Protein AF-A0A8T4IEU9-F1 (afdb_monomer)

Foldseek 3Di:
DFDDDPPDDDDVPDDGDDPVNDDDDDPVNVDDDPVVVCCVVVPDDCPPPPVVVVVVVVVVVVCVVPPD

Nearest PDB structures (foldseek):
  6rfs-assembly1_I  TM=3.184E-01  e=8.341E+00  Yarrowia lipolytica

Mean predicted aligned error: 13.5 Å

Structure (mmCIF, N/CA/C/O backbone):
data_AF-A0A8T4IEU9-F1
#
_entry.id   AF-A0A8T4IEU9-F1
#
loop_
_atom_site.group_PDB
_atom_site.id
_atom_site.type_symbol
_atom_site.label_atom_id
_atom_site.label_alt_id
_atom_site.label_comp_id
_atom_site.label_asym_id
_atom_site.label_entity_id
_atom_site.label_seq_id
_atom_site.pdbx_PDB_ins_code
_atom_site.Cartn_x
_atom_site.Cartn_y
_atom_site.Cartn_z
_atom_site.occupancy
_atom_site.B_iso_or_equiv
_atom_site.auth_seq_id
_atom_site.auth_comp_id
_ato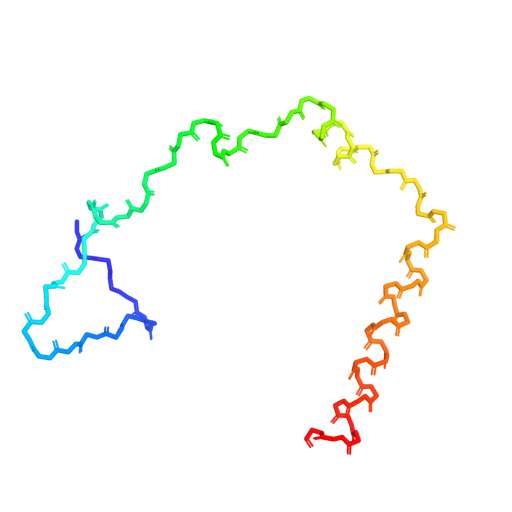m_site.auth_asym_id
_atom_site.auth_atom_id
_atom_site.pdbx_PDB_model_num
ATOM 1 N N . ARG A 1 1 ? -20.274 -0.942 8.557 1.00 73.62 1 ARG A N 1
ATOM 2 C CA . ARG A 1 1 ? -20.963 -1.883 7.627 1.00 73.62 1 ARG A CA 1
ATOM 3 C C . ARG A 1 1 ? -20.086 -3.120 7.427 1.00 73.62 1 ARG A C 1
ATOM 5 O O . ARG A 1 1 ? -18.885 -2.979 7.637 1.00 73.62 1 ARG A O 1
ATOM 12 N N . PRO A 1 2 ? -20.637 -4.306 7.098 1.00 76.56 2 PRO A N 1
ATOM 13 C CA . PRO A 1 2 ? -19.817 -5.466 6.746 1.00 76.56 2 PRO A CA 1
ATOM 14 C C . PRO A 1 2 ? -18.981 -5.160 5.498 1.00 76.56 2 PRO A C 1
ATOM 16 O O . PRO A 1 2 ? -19.513 -4.596 4.540 1.00 76.56 2 PRO A O 1
ATOM 19 N N . VAL A 1 3 ? -17.697 -5.503 5.523 1.00 81.44 3 VAL A N 1
ATOM 20 C CA . VAL A 1 3 ? -16.753 -5.322 4.412 1.00 81.44 3 VAL A CA 1
ATOM 21 C C . VAL A 1 3 ? -16.451 -6.705 3.858 1.00 81.44 3 VAL A C 1
ATOM 23 O O . VAL A 1 3 ? -15.519 -7.369 4.290 1.00 81.44 3 VAL A O 1
ATOM 26 N N . VAL A 1 4 ? -17.305 -7.163 2.948 1.00 82.56 4 VAL A N 1
ATOM 27 C CA . VAL A 1 4 ? -17.194 -8.479 2.314 1.00 82.56 4 VAL A CA 1
ATOM 28 C C . VAL A 1 4 ? -17.176 -8.269 0.807 1.00 82.56 4 VAL A C 1
ATOM 30 O O . VAL A 1 4 ? -18.046 -7.586 0.264 1.00 82.56 4 VAL A O 1
ATOM 33 N N . ASP A 1 5 ? -16.190 -8.853 0.141 1.00 85.00 5 ASP A N 1
ATOM 34 C CA . ASP A 1 5 ? -16.043 -8.858 -1.311 1.00 85.00 5 ASP A CA 1
ATOM 35 C C . ASP A 1 5 ? -15.807 -10.283 -1.847 1.00 85.00 5 ASP A C 1
ATOM 37 O O . ASP A 1 5 ? -15.798 -11.261 -1.100 1.00 85.00 5 ASP A O 1
ATOM 41 N N . GLN A 1 6 ? -15.602 -10.406 -3.160 1.00 84.38 6 GLN A N 1
ATOM 42 C CA . GLN A 1 6 ? -15.342 -11.687 -3.833 1.00 84.38 6 GLN A CA 1
ATOM 43 C C . GLN A 1 6 ? -14.048 -12.400 -3.380 1.00 84.38 6 GLN A C 1
ATOM 45 O O . GLN A 1 6 ? -13.824 -13.548 -3.759 1.00 84.38 6 GLN A O 1
ATOM 50 N N . HIS A 1 7 ? -13.184 -11.729 -2.614 1.00 86.75 7 HIS A N 1
ATOM 51 C CA . HIS A 1 7 ? -11.923 -12.258 -2.092 1.00 86.75 7 HIS A CA 1
ATOM 52 C C . HIS A 1 7 ? -11.995 -12.575 -0.592 1.00 86.75 7 HIS A C 1
ATOM 54 O O . HIS A 1 7 ? -11.034 -13.087 -0.020 1.00 86.75 7 HIS A O 1
ATOM 60 N N . THR A 1 8 ? -13.133 -12.303 0.047 1.00 83.75 8 THR A N 1
ATOM 61 C CA . THR A 1 8 ? -13.352 -12.574 1.465 1.00 83.75 8 THR A CA 1
ATOM 62 C C . THR A 1 8 ? -13.744 -14.042 1.657 1.00 83.75 8 THR A C 1
ATOM 64 O O . THR A 1 8 ? -14.819 -14.467 1.238 1.00 83.75 8 THR A O 1
ATOM 67 N N . ILE A 1 9 ? -12.876 -14.829 2.299 1.00 87.88 9 ILE A N 1
ATOM 68 C CA . ILE A 1 9 ? -13.126 -16.238 2.642 1.00 87.88 9 ILE A CA 1
ATOM 69 C C . ILE A 1 9 ? -13.421 -16.321 4.143 1.00 87.88 9 ILE A C 1
ATOM 71 O O . ILE A 1 9 ? -12.595 -15.894 4.944 1.00 87.88 9 ILE A O 1
ATOM 75 N N . LEU A 1 10 ? -14.578 -16.875 4.514 1.00 88.25 10 LEU A N 1
ATOM 76 C CA . LEU A 1 10 ? -15.014 -17.043 5.906 1.00 88.25 10 LEU A CA 1
ATOM 77 C C . LEU A 1 10 ? -15.302 -18.518 6.193 1.00 88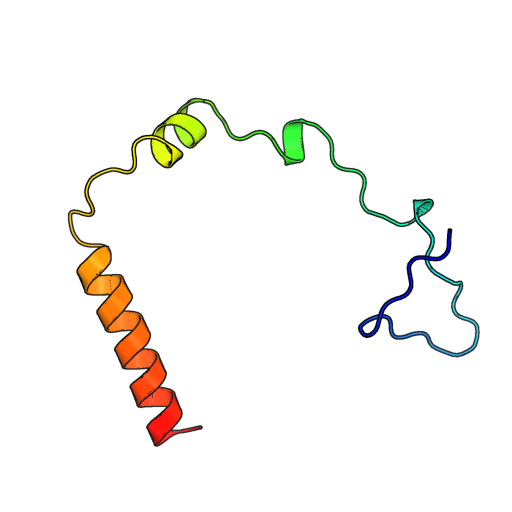.25 10 LEU A C 1
ATOM 79 O O . LEU A 1 10 ? -15.971 -19.187 5.399 1.00 88.25 10 LEU A O 1
ATOM 83 N N . ALA A 1 11 ? -14.829 -19.024 7.328 1.00 91.38 11 ALA A N 1
ATOM 84 C CA . ALA A 1 11 ? -15.208 -20.333 7.842 1.00 91.38 11 ALA A CA 1
ATOM 85 C C . ALA A 1 11 ? -16.529 -20.255 8.640 1.00 91.38 11 ALA A C 1
ATOM 87 O O . ALA A 1 11 ? -16.933 -19.180 9.094 1.00 91.38 11 ALA A O 1
ATOM 88 N N . PRO A 1 12 ? -17.240 -21.383 8.843 1.00 91.94 12 PRO A N 1
ATOM 89 C CA . PRO A 1 12 ? -18.425 -21.407 9.696 1.00 91.94 12 PRO A CA 1
ATOM 90 C C . PRO A 1 12 ? -18.115 -20.935 11.122 1.00 91.94 12 PRO A C 1
ATOM 92 O O . PRO A 1 12 ? -17.296 -21.534 11.814 1.00 91.94 12 PRO A O 1
ATOM 95 N N . GLY A 1 13 ? -18.812 -19.888 11.567 1.00 89.69 13 GLY A N 1
ATOM 96 C CA . GLY A 1 13 ? -18.625 -19.286 12.891 1.00 89.69 13 GLY A CA 1
ATOM 97 C C . GLY A 1 13 ? -17.687 -18.078 12.914 1.00 89.69 13 GLY A C 1
ATOM 98 O O . GLY A 1 13 ? -17.631 -17.402 13.942 1.00 89.69 13 GLY A O 1
ATOM 99 N N . ASP A 1 14 ? -17.013 -17.763 11.804 1.00 88.62 14 ASP A N 1
ATOM 100 C CA . AS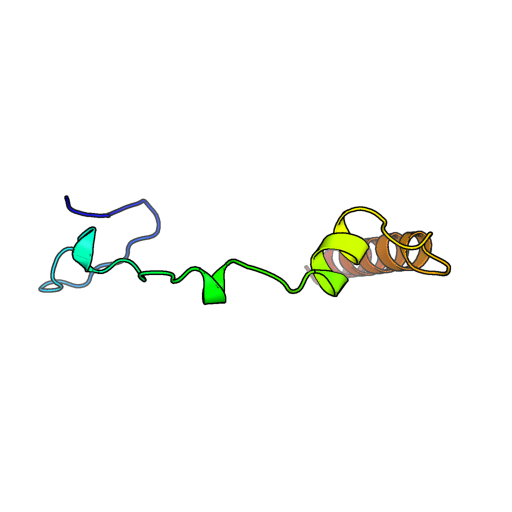P A 1 14 ? -16.200 -16.553 11.721 1.00 88.62 14 ASP A CA 1
ATOM 101 C C . ASP A 1 14 ? -17.082 -15.295 11.782 1.00 88.62 14 ASP A C 1
ATOM 103 O O . ASP A 1 14 ? -18.151 -15.239 11.156 1.00 88.62 14 ASP A O 1
ATOM 107 N N . PRO A 1 15 ? -16.654 -14.263 12.526 1.00 87.12 15 PRO A N 1
ATOM 108 C CA . PRO A 1 15 ? -17.351 -12.989 12.545 1.00 87.12 15 PRO A CA 1
ATOM 109 C C . PRO A 1 15 ? -17.238 -12.294 11.184 1.00 87.12 15 PRO A C 1
ATOM 111 O O . PRO A 1 15 ? -16.216 -12.374 10.504 1.00 87.12 15 PRO A O 1
ATOM 114 N N . LEU A 1 16 ? -18.288 -11.564 10.796 1.00 85.94 16 LEU A N 1
ATOM 115 C CA . LEU A 1 16 ? -18.243 -10.743 9.589 1.00 85.94 16 LEU A CA 1
ATOM 116 C C . LEU A 1 16 ? -17.274 -9.570 9.801 1.00 85.94 16 LEU A C 1
ATOM 118 O O . LEU A 1 16 ? -17.511 -8.780 10.719 1.00 85.94 16 LEU A O 1
ATOM 122 N N . PRO A 1 17 ? -16.244 -9.408 8.951 1.00 82.25 17 PRO A N 1
ATOM 123 C CA . PRO A 1 17 ? -15.364 -8.253 9.024 1.00 82.25 17 PRO A CA 1
ATOM 124 C C . PRO A 1 17 ? 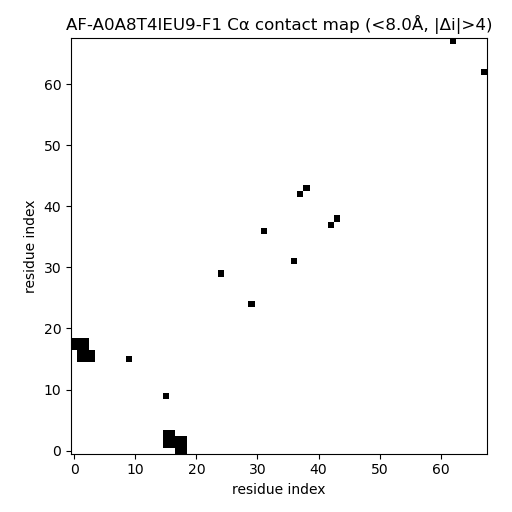-16.156 -6.974 8.754 1.00 82.25 17 PRO A C 1
ATOM 126 O O . PRO A 1 17 ? -17.051 -6.917 7.903 1.00 82.25 17 PRO A O 1
ATOM 129 N N . THR A 1 18 ? -15.831 -5.930 9.497 1.00 85.19 18 THR A N 1
ATOM 130 C CA . THR A 1 18 ? -16.485 -4.627 9.458 1.00 85.19 18 THR A CA 1
ATOM 131 C C . THR A 1 18 ? -15.489 -3.524 9.120 1.00 85.19 18 THR A C 1
ATOM 133 O O . THR A 1 18 ? -14.278 -3.712 9.145 1.00 85.19 18 THR A O 1
ATOM 136 N N . GLU A 1 19 ? -15.994 -2.325 8.828 1.00 79.38 19 GLU A N 1
ATOM 137 C CA . GLU A 1 19 ? -15.146 -1.138 8.628 1.00 79.38 19 GLU A CA 1
ATOM 138 C C . GLU A 1 19 ? -14.243 -0.831 9.837 1.00 79.38 19 GLU A C 1
ATOM 140 O O . GLU A 1 19 ? -13.198 -0.215 9.659 1.00 79.38 19 GLU A O 1
ATOM 145 N N . ALA A 1 20 ? -14.606 -1.276 11.048 1.00 78.00 20 ALA A N 1
ATOM 146 C CA . ALA A 1 20 ? -13.770 -1.121 12.239 1.00 78.00 20 ALA A CA 1
ATOM 147 C C . ALA A 1 20 ? -12.529 -2.032 12.228 1.00 78.00 20 ALA A C 1
ATOM 149 O O . ALA A 1 20 ? -11.557 -1.741 12.919 1.00 78.00 20 ALA A O 1
ATOM 150 N N . ASP A 1 21 ? -12.555 -3.098 11.427 1.00 76.31 21 ASP A N 1
ATOM 151 C CA . ASP A 1 21 ? -11.453 -4.049 11.270 1.00 76.31 21 ASP A CA 1
ATOM 152 C C . ASP A 1 21 ? -10.470 -3.616 10.168 1.00 76.31 21 ASP A C 1
ATOM 154 O O . ASP A 1 21 ? -9.467 -4.290 9.922 1.00 76.31 21 ASP A O 1
ATOM 158 N N . GLN A 1 22 ? -10.733 -2.492 9.486 1.00 77.94 22 GLN A N 1
ATOM 159 C CA . GLN A 1 22 ? -9.803 -1.964 8.494 1.00 77.94 22 GLN A CA 1
ATOM 160 C C . GLN A 1 22 ? -8.551 -1.384 9.162 1.00 77.94 22 GLN A C 1
ATOM 162 O O . GLN A 1 22 ? -8.645 -0.705 10.188 1.00 77.94 22 GLN A O 1
ATOM 167 N N . PRO A 1 23 ? -7.365 -1.585 8.561 1.00 79.06 23 PRO A N 1
ATOM 168 C CA . PRO A 1 23 ? -6.153 -0.950 9.044 1.00 79.06 23 PRO A CA 1
ATOM 169 C C . PRO A 1 23 ? -6.306 0.572 9.001 1.00 79.06 23 PRO A C 1
ATOM 171 O O . PRO A 1 23 ? -6.567 1.173 7.958 1.00 79.06 23 PRO A O 1
ATOM 174 N N . THR A 1 24 ? -6.127 1.206 10.156 1.00 81.94 24 THR A N 1
ATOM 175 C CA . THR A 1 24 ? -6.074 2.661 10.262 1.00 81.94 24 THR A CA 1
ATOM 176 C C . THR A 1 24 ? -4.671 3.133 9.915 1.00 81.94 24 THR A C 1
ATOM 178 O O . THR A 1 24 ? -3.708 2.737 10.570 1.00 81.94 24 THR A O 1
ATOM 181 N N . TYR A 1 25 ? -4.557 4.007 8.921 1.00 82.00 25 TYR A N 1
ATOM 182 C CA . TYR A 1 25 ? -3.289 4.630 8.558 1.00 82.00 25 TYR A CA 1
ATOM 183 C C . TYR A 1 25 ? -3.166 6.007 9.204 1.00 82.00 25 TYR A C 1
ATOM 185 O O . TYR A 1 25 ? -4.118 6.786 9.252 1.00 82.00 25 TYR A O 1
ATOM 193 N N . THR A 1 26 ? -1.971 6.323 9.679 1.00 86.44 26 THR A N 1
ATOM 194 C CA . THR A 1 26 ? -1.589 7.658 10.136 1.00 86.44 26 THR A CA 1
ATOM 195 C C . THR A 1 26 ? -0.923 8.432 9.002 1.00 86.44 26 THR A C 1
ATOM 197 O O . THR A 1 26 ? -0.467 7.856 8.016 1.00 86.44 26 THR A O 1
ATOM 200 N N . GLU A 1 27 ? -0.784 9.754 9.139 1.00 84.69 27 GLU A N 1
ATOM 201 C CA . GLU A 1 27 ? -0.059 10.546 8.135 1.00 84.69 27 GLU A CA 1
ATOM 202 C C . GLU A 1 27 ? 1.371 10.039 7.895 1.00 84.69 27 GLU A C 1
ATOM 204 O O . GLU A 1 27 ? 1.873 10.134 6.777 1.00 84.69 27 GLU A O 1
ATOM 209 N N . ARG A 1 28 ? 2.017 9.463 8.916 1.00 82.94 28 ARG A N 1
ATOM 210 C CA . ARG A 1 28 ? 3.372 8.904 8.804 1.00 82.94 28 ARG A CA 1
ATOM 211 C C . ARG A 1 28 ? 3.437 7.676 7.901 1.00 82.94 28 ARG A C 1
ATOM 213 O O . ARG A 1 28 ? 4.475 7.455 7.288 1.00 82.94 28 ARG A O 1
ATOM 220 N N . ASP A 1 29 ? 2.347 6.924 7.797 1.00 84.88 29 ASP A N 1
ATOM 221 C CA . ASP A 1 29 ? 2.274 5.716 6.970 1.00 84.88 29 ASP A CA 1
ATOM 222 C C . ASP A 1 29 ? 2.115 6.053 5.481 1.00 84.88 29 ASP A C 1
ATOM 224 O O . ASP A 1 29 ? 2.430 5.243 4.613 1.00 84.88 29 ASP A O 1
ATOM 228 N N . ILE A 1 30 ? 1.641 7.267 5.179 1.00 85.75 30 ILE A N 1
ATOM 229 C CA . ILE A 1 30 ? 1.249 7.681 3.825 1.00 85.75 30 ILE A CA 1
ATOM 230 C C . ILE A 1 30 ? 2.212 8.739 3.260 1.00 85.75 30 ILE A C 1
ATOM 232 O O . ILE A 1 30 ? 2.413 8.839 2.047 1.00 85.75 30 ILE A O 1
ATOM 236 N N . ARG A 1 31 ? 2.819 9.567 4.118 1.00 90.38 31 ARG A N 1
ATOM 237 C CA . ARG A 1 31 ? 3.700 10.663 3.698 1.00 90.38 31 ARG A CA 1
ATOM 238 C C . ARG A 1 31 ? 5.125 10.166 3.484 1.00 90.38 31 ARG A C 1
ATOM 240 O O . ARG A 1 31 ? 5.797 9.706 4.400 1.00 90.38 31 ARG A O 1
ATOM 247 N N . VAL A 1 32 ? 5.62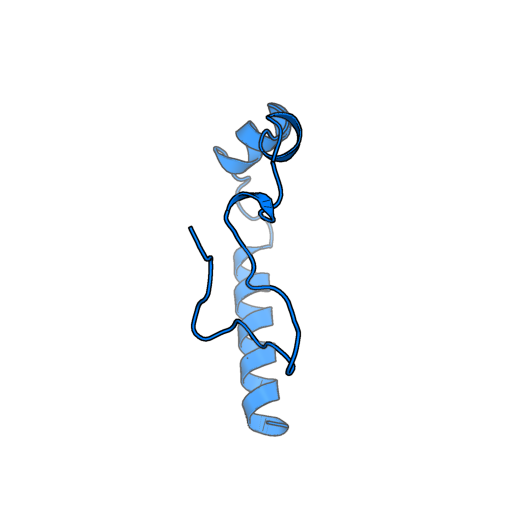8 10.370 2.273 1.00 89.62 32 VAL A N 1
ATOM 248 C CA . VAL A 1 32 ? 7.053 10.214 1.970 1.00 89.62 32 VAL A CA 1
ATOM 249 C C . VAL A 1 32 ? 7.825 11.488 2.324 1.00 89.62 32 VAL A C 1
ATOM 251 O O . VAL A 1 32 ? 7.267 12.585 2.323 1.00 89.62 32 VAL A O 1
ATOM 254 N N . SER A 1 33 ? 9.127 11.360 2.593 1.00 90.75 33 SER A N 1
ATOM 255 C CA . SER A 1 33 ? 9.995 12.522 2.824 1.00 90.75 33 SER A CA 1
ATOM 256 C C . SER A 1 33 ? 10.016 13.465 1.618 1.00 90.75 33 SER A C 1
ATOM 258 O O . SER A 1 33 ? 9.882 13.017 0.477 1.00 90.75 33 SER A O 1
ATOM 260 N N . GLU A 1 34 ? 10.260 14.758 1.846 1.00 91.50 34 GLU A N 1
ATOM 261 C CA . GLU A 1 34 ? 10.347 15.765 0.773 1.00 91.50 34 GLU A CA 1
ATOM 262 C C . GLU A 1 34 ? 11.332 15.350 -0.324 1.00 91.50 34 GLU A C 1
ATOM 264 O O . GLU A 1 34 ? 11.005 15.380 -1.508 1.00 91.50 34 GLU A O 1
ATOM 269 N N . ARG A 1 35 ? 12.494 14.819 0.077 1.00 89.12 35 ARG A N 1
ATOM 270 C CA . ARG A 1 35 ? 13.502 14.259 -0.834 1.00 89.12 35 ARG A CA 1
ATOM 271 C C . ARG A 1 35 ? 12.953 13.140 -1.724 1.00 89.12 35 ARG A C 1
ATOM 273 O O . ARG A 1 35 ? 13.358 13.005 -2.877 1.00 89.12 35 ARG A O 1
ATOM 280 N N . THR A 1 36 ? 12.079 12.294 -1.189 1.00 87.56 36 THR A N 1
ATOM 281 C CA . THR A 1 36 ? 11.458 11.197 -1.944 1.00 87.56 36 THR A CA 1
ATOM 282 C C . THR A 1 36 ? 10.366 11.729 -2.865 1.00 87.56 36 THR A C 1
ATOM 284 O O . THR A 1 36 ? 10.317 11.341 -4.030 1.00 87.56 36 THR A O 1
ATOM 287 N N . ALA A 1 37 ? 9.548 12.670 -2.388 1.00 90.69 37 ALA A N 1
ATOM 288 C CA . ALA A 1 37 ? 8.539 13.341 -3.202 1.00 90.69 37 ALA A CA 1
ATOM 289 C C . ALA A 1 37 ? 9.166 14.070 -4.403 1.00 90.69 37 ALA A C 1
ATOM 291 O O . ALA A 1 37 ? 8.653 13.980 -5.517 1.00 90.69 37 ALA A O 1
ATOM 292 N N . GLU A 1 38 ? 10.302 14.741 -4.206 1.00 89.50 38 GLU A N 1
ATOM 293 C CA . GLU A 1 38 ? 11.044 15.410 -5.275 1.00 89.50 38 GLU A CA 1
ATOM 294 C C . GLU A 1 38 ? 11.564 14.416 -6.321 1.00 89.50 38 GLU A C 1
ATOM 296 O O . GLU A 1 38 ? 11.425 14.657 -7.516 1.00 89.50 38 GLU A O 1
ATOM 301 N N . ARG A 1 39 ? 12.074 13.253 -5.893 1.00 83.94 39 ARG A N 1
ATOM 302 C CA . ARG A 1 39 ? 12.519 12.179 -6.801 1.00 83.94 39 ARG A CA 1
ATOM 303 C C . ARG A 1 39 ? 11.383 11.556 -7.610 1.00 83.94 39 ARG A C 1
ATOM 305 O O . ARG A 1 39 ? 11.624 11.130 -8.734 1.00 83.94 39 ARG A O 1
ATOM 312 N N . LEU A 1 40 ? 10.175 11.486 -7.051 1.00 84.56 40 LEU A N 1
ATOM 313 C CA . LEU A 1 40 ? 8.991 11.003 -7.767 1.00 84.56 40 LEU A CA 1
ATOM 314 C C . LEU A 1 40 ? 8.498 12.021 -8.804 1.00 84.56 40 LEU A C 1
ATOM 316 O O . LEU A 1 40 ? 8.122 11.630 -9.904 1.00 84.56 40 LEU A O 1
ATOM 320 N N . LYS A 1 41 ? 8.521 13.320 -8.471 1.00 86.50 41 LYS A N 1
ATOM 321 C CA . LYS A 1 41 ? 8.106 14.409 -9.377 1.00 86.50 41 LYS A CA 1
ATOM 322 C C . LYS A 1 41 ? 9.125 14.683 -10.482 1.00 86.50 41 LYS A C 1
ATOM 324 O O . LYS A 1 41 ? 8.741 14.946 -11.615 1.00 86.50 41 LYS A O 1
ATOM 329 N N . ASN A 1 42 ? 10.409 14.599 -10.144 1.00 81.38 42 ASN A N 1
ATOM 330 C CA . ASN A 1 42 ? 11.538 14.831 -11.038 1.00 81.38 42 ASN A CA 1
ATOM 331 C C . ASN A 1 42 ? 12.365 13.546 -11.152 1.00 81.38 42 ASN A C 1
ATOM 333 O O . ASN A 1 42 ? 13.494 13.485 -10.647 1.00 81.38 42 ASN A O 1
ATOM 337 N N . PRO A 1 43 ? 11.814 12.493 -11.778 1.00 69.19 43 PRO A N 1
ATOM 338 C CA . PRO A 1 43 ? 12.540 11.249 -11.939 1.00 69.19 43 PRO A CA 1
ATOM 339 C C . PRO A 1 43 ? 13.831 11.533 -12.706 1.00 69.19 43 PRO A C 1
ATOM 341 O O . PRO A 1 43 ? 13.827 12.174 -13.761 1.00 69.19 43 PRO A O 1
ATOM 344 N N . SER A 1 44 ? 14.964 11.074 -12.171 1.00 65.94 44 SER A N 1
ATOM 345 C CA . SER A 1 44 ? 16.226 11.174 -12.895 1.00 65.94 44 SER A CA 1
ATOM 346 C C . SER A 1 44 ? 16.078 10.462 -14.240 1.00 65.94 44 SER A C 1
ATOM 348 O O . SER A 1 44 ? 15.498 9.375 -14.320 1.00 65.94 44 SER A O 1
ATOM 350 N N . LYS A 1 45 ? 16.585 11.077 -15.321 1.00 60.09 45 LYS A N 1
ATOM 351 C CA . LYS A 1 45 ? 16.599 10.420 -16.634 1.00 60.09 45 LYS A CA 1
ATOM 352 C C . LYS A 1 45 ? 17.249 9.046 -16.457 1.00 60.09 45 LYS A C 1
ATOM 354 O O . LYS A 1 45 ? 18.360 8.984 -15.920 1.00 60.09 45 LYS A O 1
ATOM 359 N N . PRO A 1 46 ? 16.583 7.957 -16.872 1.00 59.44 46 PRO A N 1
ATOM 360 C CA . PRO A 1 46 ? 17.070 6.617 -16.621 1.00 59.44 46 PRO A CA 1
ATOM 361 C C . PRO A 1 46 ? 18.387 6.438 -17.376 1.00 59.44 46 PRO A C 1
ATOM 363 O O . PRO A 1 46 ? 18.385 6.177 -18.574 1.00 59.44 46 PRO A O 1
ATOM 366 N N . LYS A 1 47 ? 19.528 6.574 -16.687 1.00 59.25 47 LYS A N 1
ATOM 367 C CA . LYS A 1 47 ? 20.850 6.319 -17.286 1.00 59.25 47 LYS A CA 1
ATOM 368 C C . LYS A 1 47 ? 21.000 4.850 -17.715 1.00 59.25 47 LYS A C 1
ATOM 370 O O . LYS A 1 47 ? 21.895 4.547 -18.490 1.00 59.25 47 LYS A O 1
ATOM 375 N N . ASN A 1 48 ? 20.120 3.954 -17.243 1.00 52.88 48 ASN A N 1
ATOM 376 C CA . ASN A 1 48 ? 20.107 2.537 -17.626 1.00 52.88 48 ASN A CA 1
ATOM 377 C C . ASN A 1 48 ? 18.728 1.837 -17.551 1.00 52.88 48 ASN A C 1
ATOM 379 O O . ASN A 1 48 ? 18.601 0.684 -17.941 1.00 52.88 48 ASN A O 1
ATOM 383 N N . THR A 1 49 ? 17.677 2.478 -17.036 1.00 56.28 49 THR A N 1
ATOM 384 C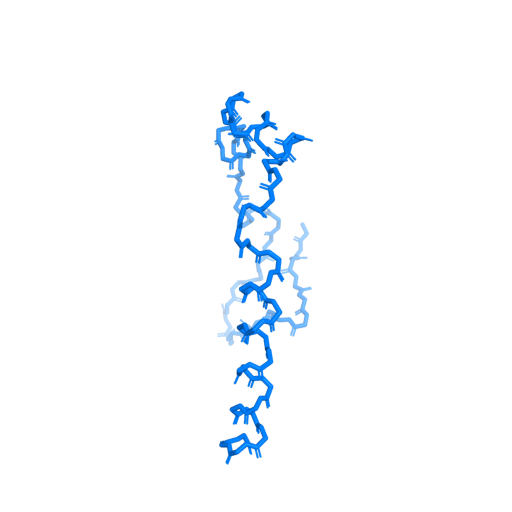 CA . THR A 1 49 ? 16.513 1.757 -16.485 1.00 56.28 49 THR A CA 1
ATOM 385 C C . THR A 1 49 ? 15.437 1.370 -17.502 1.00 56.28 49 THR A C 1
ATOM 387 O O . THR A 1 49 ? 14.862 0.297 -17.375 1.00 56.28 49 THR A O 1
ATOM 390 N N . SER A 1 50 ? 15.184 2.157 -18.554 1.00 55.41 50 SER A N 1
ATOM 391 C CA . SER A 1 50 ? 14.136 1.819 -19.541 1.00 55.41 50 S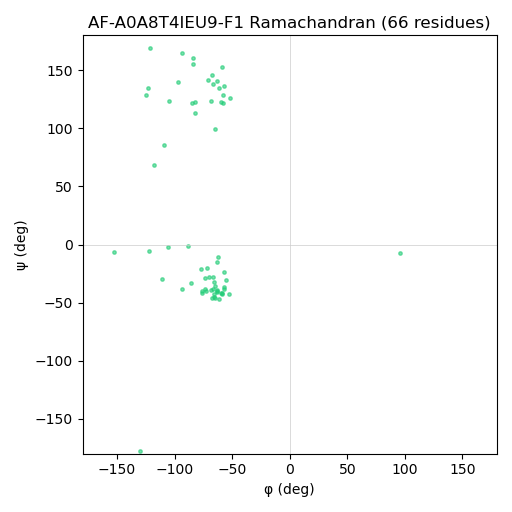ER A CA 1
ATOM 392 C C . SER A 1 50 ? 14.522 0.661 -20.471 1.00 55.41 50 SER A C 1
ATOM 394 O O . SER A 1 50 ? 13.658 -0.073 -20.954 1.00 55.41 50 SER A O 1
ATOM 396 N N . ARG A 1 51 ? 15.824 0.491 -20.732 1.00 55.97 51 ARG A N 1
ATOM 397 C CA . ARG A 1 51 ? 16.365 -0.630 -21.513 1.00 55.97 51 ARG A CA 1
ATOM 398 C C . ARG A 1 51 ? 16.390 -1.914 -20.684 1.00 55.97 51 ARG A C 1
ATOM 400 O O . ARG A 1 51 ? 16.011 -2.959 -21.193 1.00 55.97 51 ARG A O 1
ATOM 407 N N . THR A 1 52 ? 16.745 -1.813 -19.403 1.00 62.12 52 THR A N 1
ATOM 408 C CA . THR A 1 52 ? 16.721 -2.945 -18.468 1.00 62.12 52 THR A CA 1
ATOM 409 C C . THR A 1 52 ? 15.300 -3.402 -18.156 1.00 62.12 52 THR A C 1
ATOM 411 O O . THR A 1 52 ? 15.062 -4.598 -18.133 1.00 62.12 52 THR A O 1
ATOM 414 N N . TYR A 1 53 ? 14.333 -2.494 -17.992 1.00 61.19 53 TYR A N 1
ATOM 415 C CA . TYR A 1 53 ? 12.949 -2.880 -17.688 1.00 61.19 53 TYR A CA 1
ATOM 416 C C . TYR A 1 53 ? 12.285 -3.650 -18.838 1.00 61.19 53 TYR A C 1
ATOM 418 O O . TYR A 1 53 ? 11.652 -4.674 -18.603 1.00 61.19 53 TYR A O 1
ATOM 426 N N . ARG A 1 54 ? 12.484 -3.201 -20.089 1.00 63.16 54 ARG A N 1
ATOM 427 C CA . ARG A 1 54 ? 12.028 -3.943 -21.277 1.00 63.16 54 ARG A CA 1
ATOM 428 C C . ARG A 1 54 ? 12.690 -5.316 -21.364 1.00 63.16 54 ARG A C 1
ATOM 430 O O . ARG A 1 54 ? 11.988 -6.304 -21.459 1.00 63.16 54 ARG A O 1
ATOM 437 N N . ASN A 1 55 ? 14.009 -5.374 -21.180 1.00 74.62 55 ASN A N 1
ATOM 438 C CA . ASN A 1 55 ? 14.752 -6.634 -21.183 1.00 74.62 55 ASN A CA 1
ATOM 439 C C . ASN A 1 55 ? 14.247 -7.619 -20.107 1.00 74.62 55 ASN A C 1
ATOM 441 O O . ASN A 1 55 ? 14.038 -8.788 -20.394 1.00 74.62 55 ASN A O 1
ATOM 445 N N . GLN A 1 56 ? 13.966 -7.150 -18.888 1.00 80.75 56 GLN A N 1
ATOM 446 C CA . GLN A 1 56 ? 13.435 -8.007 -17.821 1.00 80.75 56 GLN A CA 1
ATOM 447 C C . GLN A 1 56 ? 12.025 -8.531 -18.121 1.00 80.75 56 GLN A C 1
ATOM 449 O O . GLN A 1 56 ? 11.735 -9.691 -17.840 1.00 80.75 56 GLN A O 1
ATOM 454 N N . ARG A 1 57 ? 11.158 -7.709 -18.725 1.00 83.06 57 ARG A N 1
ATOM 455 C CA . ARG A 1 57 ? 9.838 -8.169 -19.171 1.00 83.06 57 ARG A CA 1
ATOM 456 C C . ARG A 1 57 ? 9.959 -9.204 -20.289 1.00 83.06 57 ARG A C 1
ATOM 458 O O . ARG A 1 57 ? 9.314 -10.240 -20.215 1.00 83.06 57 ARG A O 1
ATOM 465 N N . ASP A 1 58 ? 10.813 -8.949 -21.273 1.00 85.44 58 ASP A N 1
ATOM 466 C CA . ASP A 1 58 ? 11.010 -9.854 -22.407 1.00 85.44 58 ASP A CA 1
ATOM 467 C C . ASP A 1 58 ? 11.612 -11.202 -21.940 1.00 85.44 58 ASP A C 1
ATOM 469 O O . ASP A 1 58 ? 11.221 -12.263 -22.422 1.00 85.44 58 ASP A O 1
ATOM 473 N N . LEU A 1 59 ? 12.504 -11.188 -20.937 1.00 86.19 59 LEU A N 1
ATOM 474 C CA . LEU A 1 59 ? 13.015 -12.399 -20.277 1.00 86.19 59 LEU A CA 1
ATOM 475 C C . LEU A 1 59 ? 11.913 -13.183 -19.554 1.00 86.19 59 LEU A C 1
ATOM 477 O O . LEU A 1 59 ? 11.909 -14.413 -19.596 1.00 86.19 59 LEU A O 1
ATOM 481 N N . PHE A 1 60 ? 10.986 -12.484 -18.900 1.00 85.12 60 PHE A N 1
ATOM 482 C CA . PHE A 1 60 ? 9.844 -13.108 -18.240 1.00 85.12 60 PHE A CA 1
ATOM 483 C C . PHE A 1 60 ? 8.870 -13.733 -19.253 1.00 85.12 60 PHE A C 1
ATOM 485 O O . PHE A 1 60 ? 8.499 -14.893 -19.100 1.00 85.12 60 PHE A O 1
ATOM 492 N N . GLU A 1 61 ? 8.528 -13.021 -20.331 1.00 91.50 61 GLU A N 1
ATOM 493 C CA . GLU A 1 61 ? 7.684 -13.545 -21.419 1.00 91.50 61 GLU A CA 1
ATOM 494 C C . GLU A 1 61 ? 8.307 -14.787 -22.083 1.00 91.50 61 GLU A C 1
ATOM 496 O O . GLU A 1 61 ? 7.622 -15.786 -22.333 1.00 91.50 61 GLU A O 1
ATOM 501 N N . ALA A 1 62 ? 9.623 -14.762 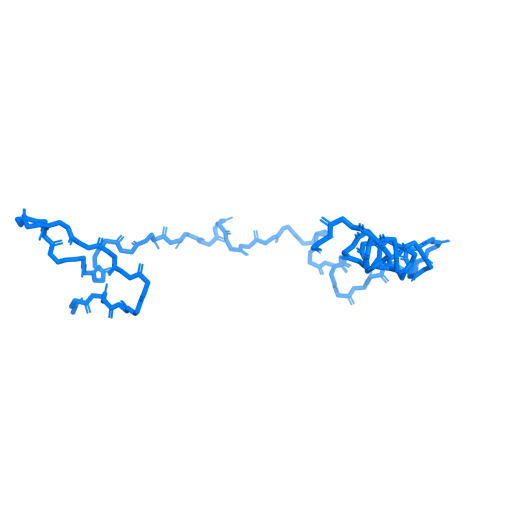-22.315 1.00 90.62 62 ALA A N 1
ATOM 502 C CA . ALA A 1 62 ? 10.354 -15.904 -22.857 1.00 90.62 62 ALA A CA 1
ATOM 503 C C . ALA A 1 62 ? 10.326 -17.117 -21.912 1.00 90.62 62 ALA A C 1
ATOM 505 O O . ALA A 1 62 ? 10.188 -18.250 -22.372 1.00 90.62 62 ALA A O 1
ATOM 506 N N . TRP A 1 63 ? 10.431 -16.894 -20.599 1.00 93.25 63 TRP A N 1
ATOM 507 C CA . TRP A 1 63 ? 10.301 -17.959 -19.605 1.00 93.25 63 TRP A CA 1
ATOM 508 C C . TRP A 1 63 ? 8.891 -18.563 -19.599 1.00 93.25 63 TRP A C 1
ATOM 510 O O . TRP A 1 63 ? 8.776 -19.783 -19.677 1.00 93.25 63 TRP A O 1
ATOM 520 N N . CYS A 1 64 ? 7.834 -17.741 -19.615 1.00 90.06 64 CYS A N 1
ATOM 521 C CA . CYS A 1 64 ? 6.447 -18.222 -19.692 1.00 90.06 64 CYS A CA 1
ATOM 522 C C . CYS A 1 64 ? 6.195 -19.094 -20.927 1.00 90.06 64 CYS A C 1
ATOM 524 O O . CYS A 1 64 ? 5.470 -20.073 -20.849 1.00 90.06 64 CYS A O 1
ATOM 526 N N . THR A 1 65 ? 6.813 -18.769 -22.063 1.00 91.12 65 THR A N 1
ATOM 527 C CA . THR A 1 65 ? 6.671 -19.570 -23.291 1.00 91.12 65 THR A CA 1
ATOM 528 C C . THR A 1 65 ? 7.369 -20.932 -23.188 1.00 91.12 65 THR A C 1
ATOM 530 O O . THR A 1 65 ? 6.979 -21.875 -23.872 1.00 91.12 65 THR A O 1
ATOM 533 N N . ARG A 1 66 ? 8.425 -21.0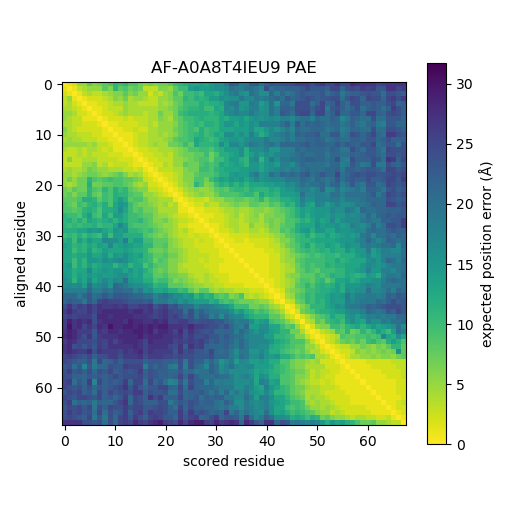40 -22.371 1.00 88.38 66 ARG A N 1
ATOM 534 C CA . ARG A 1 66 ? 9.241 -22.257 -22.250 1.00 88.38 66 ARG A CA 1
ATOM 535 C C . ARG A 1 66 ? 8.790 -23.185 -21.122 1.00 88.38 66 ARG A C 1
ATOM 537 O O . ARG A 1 66 ? 8.876 -24.394 -21.291 1.00 88.38 66 ARG A O 1
ATOM 544 N N . GLU A 1 67 ? 8.380 -22.625 -19.987 1.00 83.81 67 GLU A N 1
ATOM 545 C CA . GLU A 1 67 ? 8.146 -23.356 -18.729 1.00 83.81 67 GLU A CA 1
ATOM 546 C C . GLU A 1 67 ? 6.713 -23.203 -18.180 1.00 83.81 67 GLU A C 1
ATOM 548 O O . GLU A 1 67 ? 6.406 -23.785 -17.140 1.00 83.81 67 GLU A O 1
ATOM 553 N N . GLY A 1 68 ? 5.881 -22.362 -18.809 1.00 55.38 68 GLY A N 1
ATOM 554 C CA . GLY A 1 68 ? 4.527 -22.024 -18.354 1.00 55.38 68 GLY A CA 1
ATOM 555 C C . GLY A 1 68 ? 3.448 -23.007 -18.782 1.00 55.38 68 GLY A C 1
ATOM 556 O O . GLY A 1 68 ? 3.615 -23.673 -19.828 1.00 55.38 68 GLY A O 1
#

Radius of gyration: 21.35 Å; Cα contacts (8 Å, |Δi|>4): 18; chains: 1; bounding box: 42×39×36 Å

pLDDT: mean 80.4, std 11.08, range [52.88, 93.25]

Sequence (68 aa):
RPVVDQHTILAPGDPLPTEADQPTYTERDIRVSERTAERLKNPSKPKNTSRTYRNQRDLFEAWCTREG

Secondary structure (DSSP, 8-state):
-B---TT----TTPPPPBGGGSPPPPHHHHPPPHHHHHHHHSPPP-SSHHHHHHHHHHHHHHHHHHH-

Solvent-accessible surface area (backbone atoms only — not comparable to full-atom values): 4514 Å² total; per-residue (Å²): 102,76,65,76,57,100,84,62,83,78,62,96,87,59,78,82,51,34,63,86,72,50,87,82,79,52,71,77,79,72,57,70,55,68,73,54,52,47,44,69,76,55,60,71,79,64,92,61,51,70,65,50,50,52,49,53,50,53,53,48,54,52,44,46,75,74,77,102